Protein AF-A0A2I2GD45-F1 (afdb_monomer_lite)

pLDDT: mean 75.96, std 11.83, range [56.41, 94.25]

Structure (mmCIF, N/CA/C/O backbone):
data_AF-A0A2I2GD45-F1
#
_entry.id   AF-A0A2I2GD45-F1
#
loop_
_atom_site.group_PDB
_atom_site.id
_atom_site.type_symbol
_atom_site.label_atom_id
_atom_site.label_alt_id
_atom_site.label_comp_id
_atom_site.label_asym_id
_atom_site.label_entity_id
_atom_site.label_seq_id
_atom_site.pdbx_PDB_ins_code
_atom_site.Cartn_x
_atom_site.Cartn_y
_atom_site.Cartn_z
_atom_site.occupancy
_atom_site.B_iso_or_equiv
_atom_site.auth_seq_id
_atom_site.auth_comp_id
_atom_site.auth_asym_id
_atom_site.auth_atom_id
_atom_site.pdbx_PDB_model_num
ATOM 1 N N . MET A 1 1 ? 7.704 -1.131 -42.812 1.00 62.62 1 MET A N 1
ATOM 2 C CA . MET A 1 1 ? 7.298 -0.312 -41.640 1.00 62.62 1 MET A CA 1
ATOM 3 C C . MET A 1 1 ? 6.844 -1.158 -40.429 1.00 62.62 1 MET A C 1
ATOM 5 O O . MET A 1 1 ? 5.986 -0.727 -39.668 1.00 62.62 1 MET A O 1
ATOM 9 N N . GLN A 1 2 ? 7.407 -2.360 -40.226 1.00 69.25 2 GLN A N 1
ATOM 10 C CA . GLN A 1 2 ? 7.089 -3.233 -39.077 1.00 69.25 2 GLN A CA 1
ATOM 11 C C . GLN A 1 2 ? 8.090 -3.072 -37.924 1.00 69.25 2 GLN A C 1
ATOM 13 O O . GLN A 1 2 ? 7.679 -3.011 -36.772 1.00 69.25 2 GLN A O 1
ATOM 18 N N . ILE A 1 3 ? 9.381 -2.906 -38.230 1.00 74.56 3 ILE A N 1
ATOM 19 C CA . ILE A 1 3 ? 10.465 -2.789 -37.236 1.00 74.56 3 ILE A CA 1
ATOM 20 C C . ILE A 1 3 ? 10.227 -1.647 -36.236 1.00 74.56 3 ILE A C 1
ATOM 22 O O . ILE A 1 3 ? 10.383 -1.842 -35.038 1.00 74.56 3 ILE A O 1
ATOM 26 N N . VAL A 1 4 ? 9.758 -0.484 -36.700 1.00 83.12 4 VAL A N 1
ATOM 27 C CA . VAL A 1 4 ? 9.474 0.675 -35.830 1.00 83.12 4 VAL A CA 1
ATOM 28 C C . VAL A 1 4 ? 8.341 0.385 -34.834 1.00 83.12 4 VAL A C 1
ATOM 30 O O . VAL A 1 4 ? 8.409 0.793 -33.678 1.00 83.12 4 VAL A O 1
ATOM 33 N N . LYS A 1 5 ? 7.316 -0.371 -35.252 1.00 82.81 5 LYS A N 1
ATOM 34 C CA . LYS A 1 5 ? 6.197 -0.768 -34.380 1.00 82.81 5 LYS A CA 1
ATOM 35 C C . LYS A 1 5 ? 6.644 -1.770 -33.318 1.00 82.81 5 LYS A C 1
ATOM 37 O O . LYS A 1 5 ? 6.246 -1.652 -32.165 1.00 82.81 5 LYS A O 1
ATOM 42 N N . VAL A 1 6 ? 7.497 -2.720 -33.701 1.00 84.12 6 VAL A N 1
ATOM 43 C CA . VAL A 1 6 ? 8.071 -3.705 -32.775 1.00 84.12 6 VAL A CA 1
ATOM 44 C C . VAL A 1 6 ? 8.955 -3.012 -31.739 1.00 84.12 6 VAL A C 1
ATOM 46 O O . VAL A 1 6 ? 8.805 -3.262 -30.547 1.00 84.12 6 VAL A O 1
ATOM 49 N N . LEU A 1 7 ? 9.810 -2.079 -32.164 1.00 88.00 7 LEU A N 1
ATOM 50 C CA . LEU A 1 7 ? 10.678 -1.326 -31.258 1.00 88.00 7 LEU A CA 1
ATOM 51 C C . LEU A 1 7 ? 9.872 -0.471 -30.265 1.00 88.00 7 LEU A C 1
ATOM 53 O O . LEU A 1 7 ? 10.177 -0.449 -29.076 1.00 88.00 7 LEU A O 1
ATOM 57 N N . SER A 1 8 ? 8.807 0.182 -30.741 1.00 85.69 8 SER A N 1
ATOM 58 C CA . SER A 1 8 ? 7.887 0.954 -29.897 1.00 85.69 8 SER A CA 1
ATOM 59 C C . SER A 1 8 ? 7.160 0.076 -28.873 1.00 85.69 8 SER A C 1
ATOM 61 O O . SER A 1 8 ? 7.051 0.469 -27.712 1.00 85.69 8 SER A O 1
ATOM 63 N N . ALA A 1 9 ? 6.721 -1.125 -29.261 1.00 80.62 9 ALA A N 1
ATOM 64 C CA . ALA A 1 9 ? 6.083 -2.071 -28.347 1.00 80.62 9 ALA A CA 1
ATOM 65 C C . ALA A 1 9 ? 7.057 -2.595 -27.279 1.00 80.62 9 ALA A C 1
ATOM 67 O O . ALA A 1 9 ? 6.696 -2.676 -26.106 1.00 80.62 9 ALA A O 1
ATOM 68 N N . ILE A 1 10 ? 8.301 -2.902 -27.659 1.00 82.50 10 ILE A N 1
ATOM 69 C CA . ILE A 1 10 ? 9.349 -3.318 -26.715 1.00 82.50 10 ILE A CA 1
ATOM 70 C C . ILE A 1 10 ? 9.639 -2.195 -25.716 1.00 82.50 10 ILE A C 1
ATOM 72 O O . ILE A 1 10 ? 9.665 -2.441 -24.512 1.00 82.50 10 ILE A O 1
ATOM 76 N N . LEU A 1 11 ? 9.783 -0.956 -26.193 1.00 81.81 11 LEU A N 1
ATOM 77 C CA . LEU A 1 11 ? 10.010 0.200 -25.329 1.00 81.81 11 LEU A CA 1
ATOM 78 C C . LEU A 1 11 ? 8.845 0.418 -24.348 1.00 81.81 11 LEU A C 1
ATOM 80 O O . LEU A 1 11 ? 9.089 0.654 -23.169 1.00 81.81 11 LEU A O 1
ATOM 84 N N . ALA A 1 12 ? 7.595 0.271 -24.800 1.00 74.62 12 ALA A N 1
ATOM 85 C CA . ALA A 1 12 ? 6.409 0.381 -23.947 1.00 74.62 12 ALA A CA 1
ATOM 86 C C . ALA A 1 12 ? 6.318 -0.728 -22.881 1.00 74.62 12 ALA A C 1
ATOM 88 O O . ALA A 1 12 ? 5.875 -0.481 -21.762 1.00 74.62 12 ALA A O 1
ATOM 89 N N . MET A 1 13 ? 6.754 -1.952 -23.195 1.00 68.50 13 MET A N 1
ATOM 90 C CA . MET A 1 13 ? 6.808 -3.043 -22.214 1.00 68.50 13 MET A CA 1
ATOM 91 C C . MET A 1 13 ? 7.897 -2.813 -21.159 1.00 68.50 13 MET A C 1
ATOM 93 O O . MET A 1 13 ? 7.667 -3.058 -19.975 1.00 68.50 13 MET A O 1
ATOM 97 N N . LEU A 1 14 ? 9.062 -2.302 -21.568 1.00 68.75 14 LEU A N 1
ATOM 98 C CA . LEU A 1 14 ? 10.156 -1.973 -20.650 1.00 68.75 14 LEU A CA 1
ATOM 99 C C . LEU A 1 14 ? 9.770 -0.837 -19.691 1.00 68.75 14 LEU A C 1
ATOM 101 O O . LEU A 1 14 ? 10.035 -0.933 -18.493 1.00 68.75 14 LEU A O 1
ATOM 105 N N . THR A 1 15 ? 9.092 0.206 -20.179 1.00 60.38 15 THR A N 1
ATOM 106 C CA . THR A 1 15 ? 8.618 1.308 -19.324 1.00 60.38 15 THR A CA 1
ATOM 107 C C . THR A 1 15 ? 7.493 0.875 -18.386 1.00 60.38 15 THR A C 1
ATOM 109 O O . THR A 1 15 ? 7.483 1.284 -17.227 1.00 60.38 15 THR A O 1
ATOM 112 N N . LEU A 1 16 ? 6.592 -0.008 -18.831 1.00 58.72 16 LEU A N 1
ATOM 113 C CA . LEU A 1 16 ? 5.544 -0.576 -17.978 1.00 58.72 16 LEU A CA 1
ATOM 114 C C . LEU A 1 16 ? 6.127 -1.414 -16.829 1.00 58.72 16 LEU A C 1
ATOM 116 O O . LEU A 1 16 ? 5.618 -1.357 -15.711 1.00 58.72 16 LEU A O 1
ATOM 120 N N . SER A 1 17 ? 7.211 -2.154 -17.083 1.00 57.00 17 SER A N 1
ATOM 121 C CA . SER A 1 17 ? 7.914 -2.921 -16.047 1.00 57.00 17 SER A CA 1
ATOM 122 C C . SER A 1 17 ? 8.617 -2.028 -15.021 1.00 57.00 17 SER A C 1
ATOM 124 O O . SER A 1 17 ? 8.693 -2.402 -13.854 1.00 57.00 17 SER A O 1
ATOM 126 N N . ALA A 1 18 ? 9.132 -0.867 -15.436 1.00 56.84 18 ALA A N 1
ATOM 127 C CA . ALA A 1 18 ? 9.815 0.077 -14.549 1.00 56.84 18 ALA A CA 1
ATOM 128 C C . ALA A 1 18 ? 8.846 0.912 -13.689 1.00 56.84 18 ALA A C 1
ATOM 130 O O . ALA A 1 18 ? 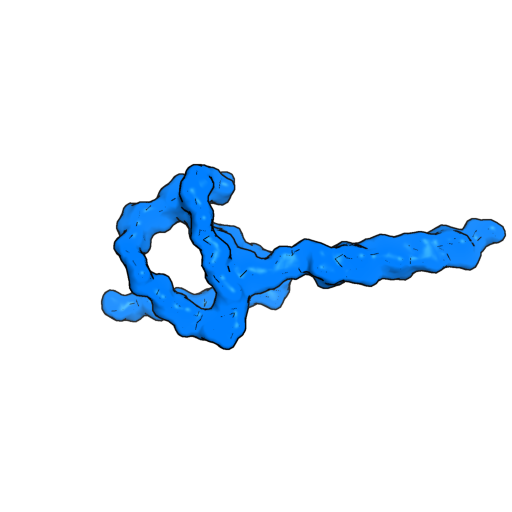9.231 1.409 -12.637 1.00 56.84 18 ALA A O 1
ATOM 131 N N . ALA A 1 19 ? 7.585 1.048 -14.113 1.00 56.41 19 ALA A N 1
ATOM 132 C CA . ALA A 1 19 ? 6.539 1.766 -13.381 1.00 56.41 19 ALA A CA 1
ATOM 133 C C . ALA A 1 19 ? 5.764 0.887 -12.382 1.00 56.41 19 ALA A C 1
ATOM 135 O O . ALA A 1 19 ? 4.754 1.325 -11.828 1.00 56.41 19 ALA A O 1
ATOM 136 N N . ALA A 1 20 ? 6.187 -0.363 -12.168 1.00 59.53 20 ALA A N 1
ATOM 137 C CA . ALA A 1 20 ? 5.563 -1.223 -11.178 1.00 59.53 20 ALA A CA 1
ATOM 138 C C . ALA A 1 20 ? 5.803 -0.635 -9.781 1.00 59.53 20 ALA A C 1
ATOM 140 O O . ALA A 1 20 ? 6.897 -0.732 -9.241 1.00 59.53 20 ALA A O 1
ATOM 141 N N . ASP A 1 21 ? 4.767 -0.019 -9.211 1.00 64.88 21 ASP A N 1
ATOM 142 C CA . ASP A 1 21 ? 4.749 0.470 -7.832 1.00 64.88 21 ASP A CA 1
ATOM 143 C C . ASP A 1 21 ? 5.236 -0.672 -6.925 1.00 64.88 21 ASP A C 1
ATOM 145 O O . ASP A 1 21 ? 4.640 -1.748 -6.893 1.00 64.88 21 ASP A O 1
ATOM 149 N N . HIS A 1 22 ? 6.390 -0.516 -6.283 1.00 74.62 22 HIS A N 1
ATOM 150 C CA . HIS A 1 22 ? 7.009 -1.606 -5.520 1.00 74.62 22 HIS A CA 1
ATOM 151 C C . HIS A 1 22 ? 6.579 -1.611 -4.053 1.00 74.62 22 HIS A C 1
ATOM 153 O O . HIS A 1 22 ? 6.866 -2.568 -3.333 1.00 74.62 22 HIS A O 1
ATOM 159 N N . GLU A 1 23 ? 5.879 -0.565 -3.628 1.00 82.88 23 GLU A N 1
ATOM 160 C CA . GLU A 1 23 ? 5.567 -0.277 -2.237 1.00 82.88 23 GLU A CA 1
ATOM 161 C C . GLU A 1 23 ? 4.129 -0.678 -1.906 1.00 82.88 23 GLU A C 1
ATOM 163 O O . GLU A 1 23 ? 3.189 -0.434 -2.667 1.00 82.88 23 GLU A O 1
ATOM 168 N N . VAL A 1 24 ? 3.933 -1.270 -0.731 1.00 84.38 24 VAL A N 1
ATOM 169 C CA . VAL A 1 24 ? 2.587 -1.480 -0.191 1.00 84.38 24 VAL A CA 1
ATOM 170 C C . VAL A 1 24 ? 2.087 -0.155 0.367 1.00 84.38 24 VAL A C 1
ATOM 172 O O . VAL A 1 24 ? 2.823 0.540 1.060 1.00 84.38 24 VAL A O 1
ATOM 175 N N . THR A 1 25 ? 0.834 0.203 0.095 1.00 88.38 25 THR A N 1
ATOM 176 C CA . THR A 1 25 ? 0.239 1.435 0.631 1.00 88.38 25 THR A CA 1
ATOM 177 C C . THR A 1 25 ? -0.882 1.104 1.609 1.00 88.38 25 THR A C 1
ATOM 179 O O . THR A 1 25 ? -1.815 0.376 1.273 1.00 88.38 25 THR A O 1
ATOM 182 N N . LEU A 1 26 ? -0.781 1.639 2.822 1.00 87.56 26 LEU A N 1
ATOM 183 C CA . LEU A 1 26 ? -1.818 1.604 3.849 1.00 87.56 26 LEU A CA 1
ATOM 184 C C . LEU A 1 26 ? -2.657 2.876 3.761 1.00 87.56 26 LEU A C 1
ATOM 186 O O . LEU A 1 26 ? -2.080 3.952 3.617 1.00 87.56 26 LEU A O 1
ATOM 190 N N . TYR A 1 27 ? -3.973 2.758 3.896 1.00 91.00 27 TYR A N 1
ATOM 191 C CA . TYR A 1 27 ? -4.918 3.871 3.869 1.00 91.00 27 TYR A CA 1
ATOM 192 C C . TYR A 1 27 ? -5.769 3.874 5.132 1.00 91.00 27 TYR A C 1
ATOM 194 O O . TYR A 1 27 ? -6.237 2.819 5.571 1.00 91.00 27 TYR A O 1
ATOM 202 N N . ASN A 1 28 ? -5.993 5.059 5.692 1.00 90.88 28 ASN A N 1
ATOM 203 C CA . ASN A 1 28 ? -6.828 5.196 6.879 1.00 90.88 28 ASN A CA 1
ATOM 204 C C . ASN A 1 28 ? -8.317 4.977 6.570 1.00 90.88 28 ASN A C 1
ATOM 206 O O . ASN A 1 28 ? -9.044 4.437 7.398 1.00 90.88 28 ASN A O 1
ATOM 210 N N . ASP A 1 29 ? -8.755 5.327 5.358 1.00 92.31 29 ASP A N 1
ATOM 211 C CA . ASP A 1 29 ? -10.143 5.160 4.931 1.00 92.31 29 ASP A CA 1
ATOM 212 C C . ASP A 1 29 ? -10.309 3.908 4.042 1.00 92.31 29 ASP A C 1
ATOM 214 O O . ASP A 1 29 ? -9.338 3.414 3.443 1.00 92.31 29 ASP A O 1
ATOM 218 N N . PRO A 1 30 ? -11.533 3.361 3.931 1.00 91.12 30 PRO A N 1
ATOM 219 C CA . PRO A 1 30 ? -11.842 2.325 2.949 1.00 91.12 30 PRO A CA 1
ATOM 220 C C . PRO A 1 30 ? -11.669 2.829 1.503 1.00 91.12 30 PRO A C 1
ATOM 222 O O . PRO A 1 30 ? -11.535 4.024 1.239 1.00 91.12 30 PRO A O 1
ATOM 225 N N . ASP A 1 31 ? -11.671 1.896 0.549 1.00 94.25 31 ASP A N 1
ATOM 226 C CA . ASP A 1 31 ? -11.575 2.168 -0.895 1.00 94.25 31 ASP A CA 1
ATOM 227 C C . ASP A 1 31 ? -10.308 2.919 -1.345 1.00 94.25 31 ASP A C 1
ATOM 229 O O . ASP A 1 31 ? -10.333 3.638 -2.347 1.00 94.25 31 ASP A O 1
ATOM 233 N N . TYR A 1 32 ? -9.187 2.742 -0.637 1.00 91.88 32 TYR A N 1
ATOM 234 C CA . TYR A 1 32 ? -7.894 3.369 -0.942 1.00 91.88 32 TYR A CA 1
ATOM 235 C C . TYR A 1 32 ? -7.919 4.906 -0.865 1.00 91.88 32 TYR A C 1
ATOM 237 O O . TYR A 1 32 ? -7.323 5.591 -1.702 1.00 91.88 32 TYR A O 1
ATOM 245 N N . LYS A 1 33 ? -8.634 5.456 0.124 1.00 93.06 33 LYS A N 1
ATOM 246 C CA . LYS A 1 33 ? -8.830 6.902 0.312 1.00 93.06 33 LYS A CA 1
ATOM 247 C C . LYS A 1 33 ? -8.183 7.425 1.596 1.00 93.06 33 LYS A C 1
ATOM 249 O O . LYS A 1 33 ? -7.699 6.669 2.436 1.00 93.06 33 LYS A O 1
ATOM 254 N N . GLY A 1 34 ? -8.181 8.750 1.725 1.00 89.62 34 GLY A N 1
ATOM 255 C CA . GLY A 1 34 ? -7.712 9.436 2.922 1.00 89.62 34 GLY A CA 1
ATOM 256 C C . GLY A 1 34 ? -6.196 9.451 3.065 1.00 89.62 34 GLY A C 1
ATOM 257 O O . GLY A 1 34 ? -5.446 9.333 2.093 1.00 89.62 34 GLY A O 1
ATOM 258 N N . HIS A 1 35 ? -5.745 9.624 4.306 1.00 90.19 35 HIS A N 1
ATOM 259 C CA . HIS A 1 35 ? -4.324 9.603 4.629 1.00 90.19 35 HIS A CA 1
ATOM 260 C C . HIS A 1 35 ? -3.719 8.234 4.327 1.00 90.19 35 HIS A C 1
ATOM 262 O O . HIS A 1 35 ? -4.286 7.201 4.681 1.00 90.19 35 HIS A O 1
ATOM 268 N N . SER A 1 36 ? -2.545 8.247 3.693 1.00 88.75 36 SER A N 1
ATOM 269 C CA . SER A 1 36 ? -1.861 7.029 3.275 1.00 88.75 36 SER A CA 1
ATOM 270 C C . SER A 1 36 ? -0.410 6.984 3.730 1.00 88.75 36 SER A C 1
ATOM 272 O O . SER A 1 36 ? 0.276 8.008 3.741 1.00 88.75 36 SER A O 1
ATOM 274 N N . LYS A 1 37 ? 0.084 5.780 4.017 1.00 86.38 37 LYS A N 1
ATOM 275 C CA . LYS A 1 37 ? 1.486 5.508 4.339 1.00 86.38 37 LYS A CA 1
ATOM 276 C C . LYS A 1 37 ? 2.026 4.417 3.426 1.00 86.38 37 LYS A C 1
ATOM 278 O O . LYS A 1 37 ? 1.437 3.343 3.330 1.00 86.38 37 LYS A O 1
ATOM 28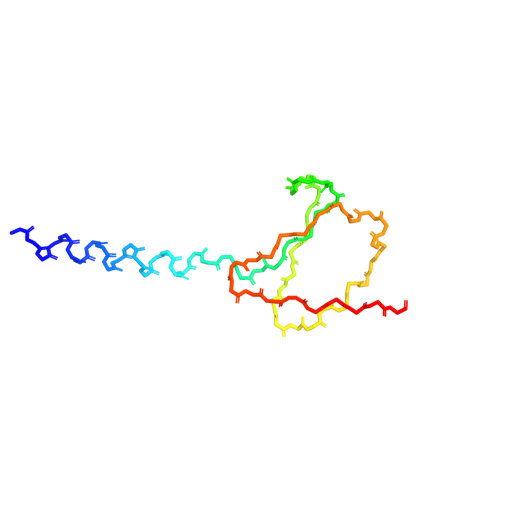3 N N . LYS A 1 38 ? 3.168 4.677 2.794 1.00 86.00 38 LYS A N 1
ATOM 284 C CA . LYS A 1 38 ? 3.871 3.685 1.981 1.00 86.00 38 LYS A CA 1
ATOM 285 C C . LYS A 1 38 ? 4.838 2.863 2.829 1.00 86.00 38 LYS A C 1
ATOM 287 O O . LYS A 1 38 ? 5.482 3.390 3.737 1.00 86.00 38 LYS A O 1
ATOM 292 N N . ILE A 1 39 ? 4.914 1.572 2.537 1.00 79.19 39 ILE A N 1
ATOM 293 C CA . ILE A 1 39 ? 5.804 0.609 3.175 1.00 79.19 39 ILE A CA 1
ATOM 294 C C . ILE A 1 39 ? 6.705 0.025 2.094 1.00 79.19 39 ILE A C 1
ATOM 296 O O . ILE A 1 39 ? 6.226 -0.608 1.148 1.00 79.19 39 ILE A O 1
ATOM 300 N N . SER A 1 40 ? 8.008 0.236 2.271 1.00 75.06 40 SER A N 1
ATOM 301 C CA . SER A 1 40 ? 9.027 -0.348 1.406 1.00 75.06 40 SER A CA 1
ATOM 302 C C . SER A 1 40 ? 9.064 -1.873 1.591 1.00 75.06 40 SER A C 1
ATOM 304 O O . SER A 1 40 ? 8.983 -2.348 2.731 1.00 75.06 40 SER A O 1
ATOM 306 N N . PRO A 1 41 ? 9.183 -2.661 0.508 1.00 68.81 41 PRO A N 1
ATOM 307 C CA . PRO A 1 41 ? 9.159 -4.126 0.557 1.00 68.81 41 PRO A CA 1
ATOM 308 C C . PRO A 1 41 ? 10.385 -4.754 1.245 1.00 68.81 41 PRO A C 1
ATOM 310 O O . PRO A 1 41 ? 10.404 -5.956 1.498 1.00 68.81 41 PRO A O 1
ATOM 313 N N . ASP A 1 42 ? 11.405 -3.958 1.554 1.00 68.06 42 ASP A N 1
ATOM 314 C CA . ASP A 1 42 ? 12.755 -4.422 1.894 1.00 68.06 42 ASP A CA 1
ATOM 315 C C . ASP A 1 42 ? 12.844 -5.124 3.258 1.00 68.06 42 ASP A C 1
ATOM 317 O O . ASP A 1 42 ? 13.857 -5.754 3.568 1.00 68.06 42 ASP A O 1
ATOM 321 N N . LYS A 1 43 ? 11.808 -5.012 4.102 1.00 58.47 43 LYS A N 1
ATOM 322 C CA . LYS A 1 43 ? 11.745 -5.643 5.427 1.00 58.47 43 LYS A CA 1
ATOM 323 C C . LYS A 1 43 ? 10.318 -6.064 5.755 1.00 58.47 43 LYS A C 1
ATOM 325 O O . LYS A 1 43 ? 9.374 -5.324 5.479 1.00 58.47 43 LYS A O 1
ATOM 330 N N . CYS A 1 44 ? 10.174 -7.211 6.433 1.00 63.09 44 CYS A N 1
ATOM 331 C CA . CYS A 1 44 ? 8.978 -7.508 7.225 1.00 63.09 44 CYS A CA 1
ATOM 332 C C . CYS A 1 44 ? 8.807 -6.373 8.238 1.00 63.09 44 CYS A C 1
ATOM 334 O O . CYS A 1 44 ? 9.447 -6.347 9.288 1.00 63.09 44 CYS A O 1
ATOM 336 N N . THR A 1 45 ? 8.024 -5.372 7.853 1.00 63.31 45 THR A N 1
ATOM 337 C CA . THR A 1 45 ? 7.837 -4.170 8.645 1.00 63.31 45 THR A CA 1
ATOM 338 C C . THR A 1 45 ? 6.767 -4.497 9.663 1.00 63.31 45 THR A C 1
ATOM 340 O O . THR A 1 45 ? 5.603 -4.669 9.305 1.00 63.31 45 THR A O 1
ATOM 343 N N . GLU A 1 46 ? 7.153 -4.594 10.936 1.00 63.19 46 GLU A N 1
ATOM 344 C CA . GLU A 1 46 ? 6.167 -4.511 12.008 1.00 63.19 46 GLU A CA 1
ATOM 345 C C . GLU A 1 46 ? 5.430 -3.182 11.831 1.00 63.19 46 GLU A C 1
ATOM 347 O O . GLU A 1 46 ? 6.023 -2.106 11.970 1.00 63.19 46 GLU A O 1
ATOM 352 N N . ILE A 1 47 ? 4.137 -3.247 11.510 1.00 64.50 47 ILE A N 1
ATOM 353 C CA . ILE A 1 47 ? 3.270 -2.075 11.570 1.00 64.50 47 ILE A CA 1
ATOM 354 C C . ILE A 1 47 ? 3.088 -1.763 13.058 1.00 64.50 47 ILE A C 1
ATOM 356 O O . ILE A 1 47 ? 2.137 -2.195 13.700 1.00 64.50 47 ILE A O 1
ATOM 360 N N . LYS A 1 48 ? 4.055 -1.039 13.630 1.00 57.09 48 LYS A N 1
ATOM 361 C CA . LYS A 1 48 ? 3.955 -0.449 14.965 1.00 57.09 48 LYS A CA 1
ATOM 362 C C . LYS A 1 48 ? 3.116 0.812 14.842 1.00 57.09 48 LYS A C 1
ATOM 364 O O . LYS A 1 48 ? 3.629 1.896 14.577 1.00 57.09 48 LYS A O 1
ATOM 369 N N . GLY A 1 49 ? 1.811 0.641 14.937 1.00 58.06 49 GLY A N 1
ATOM 370 C CA . GLY A 1 49 ? 0.836 1.713 14.848 1.00 58.06 49 GLY A CA 1
ATOM 371 C C . GLY A 1 49 ? -0.541 1.157 15.147 1.00 58.06 49 GLY A C 1
ATOM 372 O O . GLY A 1 49 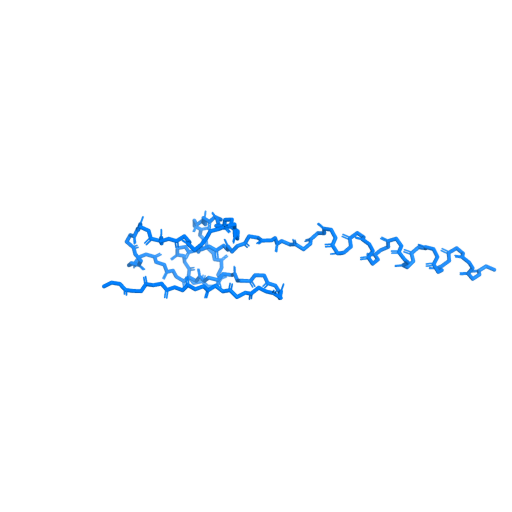? -0.783 -0.031 14.949 1.00 58.06 49 GLY A O 1
ATOM 373 N N . ASP A 1 50 ? -1.416 2.014 15.659 1.00 56.62 50 ASP A N 1
ATOM 374 C CA . ASP A 1 50 ? -2.786 1.657 15.998 1.00 56.62 50 ASP A CA 1
ATOM 375 C C . ASP A 1 50 ? -3.519 1.247 14.703 1.00 56.62 50 ASP A C 1
ATOM 377 O O . ASP A 1 50 ? -4.076 2.077 13.986 1.00 56.62 50 ASP A O 1
ATOM 381 N N . LEU A 1 51 ? -3.502 -0.054 14.379 1.00 65.94 51 LEU A N 1
ATOM 382 C CA . LEU A 1 51 ? -4.253 -0.654 13.263 1.00 65.94 51 LEU A CA 1
ATOM 383 C C . LEU A 1 51 ? -5.757 -0.349 13.355 1.00 65.94 51 LEU A C 1
ATOM 385 O O . LEU A 1 51 ? -6.484 -0.557 12.392 1.00 65.94 51 LEU A O 1
ATOM 389 N N . LYS A 1 52 ? -6.215 0.183 14.494 1.00 68.12 52 LYS A N 1
ATOM 390 C CA . LYS A 1 52 ? -7.567 0.698 14.716 1.00 68.12 52 LYS A CA 1
ATOM 391 C C . LYS A 1 52 ? -8.030 1.700 13.661 1.00 68.12 52 LYS A C 1
ATOM 393 O O . LYS A 1 52 ? -9.231 1.805 13.452 1.00 68.12 52 LYS A O 1
ATOM 398 N N . GLN A 1 53 ? -7.115 2.437 13.028 1.00 74.56 53 GLN A N 1
ATOM 399 C CA . GLN A 1 53 ? -7.454 3.403 11.977 1.00 74.56 53 GLN A CA 1
ATOM 400 C C . GLN A 1 53 ? -7.148 2.902 10.561 1.00 74.56 53 GLN A C 1
ATOM 402 O O . GLN A 1 53 ? -7.173 3.701 9.638 1.00 74.56 53 GLN A O 1
ATOM 407 N N . LEU A 1 54 ? -6.829 1.620 10.358 1.00 84.56 54 LEU A N 1
ATOM 408 C CA . LEU A 1 54 ? -6.558 1.095 9.021 1.00 84.56 54 LEU A CA 1
ATOM 409 C C . LEU A 1 54 ? -7.868 0.734 8.305 1.00 84.56 54 LEU A C 1
ATOM 411 O O . LEU A 1 54 ? -8.550 -0.208 8.703 1.00 84.56 54 LEU A O 1
ATOM 415 N N . GLY A 1 55 ? -8.191 1.448 7.226 1.00 89.25 55 GLY A N 1
ATOM 416 C CA . GLY A 1 55 ? -9.403 1.235 6.432 1.00 89.25 55 GLY A CA 1
ATOM 417 C C . GLY A 1 55 ? -9.190 0.372 5.188 1.00 89.25 55 GLY A C 1
ATOM 418 O O . GLY A 1 55 ? -10.074 -0.397 4.813 1.00 89.25 55 GLY A O 1
ATOM 419 N N . SER A 1 56 ? -8.023 0.456 4.538 1.00 91.06 56 SER A N 1
ATOM 420 C CA . SER A 1 56 ? -7.700 -0.394 3.383 1.00 91.06 56 SER A CA 1
ATOM 421 C C . SER A 1 56 ? -6.193 -0.537 3.119 1.00 91.06 56 SER A C 1
ATOM 423 O O . SER A 1 56 ? -5.377 0.279 3.548 1.00 91.06 56 SER A O 1
ATOM 425 N N . ILE A 1 57 ? -5.803 -1.605 2.408 1.00 88.62 57 ILE A N 1
ATOM 426 C CA . ILE A 1 57 ? -4.408 -1.902 2.035 1.00 88.62 57 ILE A CA 1
ATOM 427 C C . ILE A 1 57 ? -4.327 -2.160 0.532 1.00 88.62 57 ILE A C 1
ATOM 429 O O . ILE A 1 57 ? -5.028 -3.028 0.009 1.00 88.62 57 ILE A O 1
ATOM 433 N N . LYS A 1 58 ? -3.426 -1.459 -0.160 1.00 89.31 58 LYS A N 1
ATOM 434 C CA . LYS A 1 58 ? -3.106 -1.691 -1.571 1.00 89.31 58 LYS A CA 1
ATOM 435 C C . LYS A 1 58 ? -1.771 -2.415 -1.694 1.00 89.31 58 LYS A C 1
ATOM 437 O O . LYS A 1 58 ? -0.720 -1.846 -1.403 1.00 89.31 58 LYS A O 1
ATOM 442 N N . ILE A 1 59 ? -1.830 -3.660 -2.159 1.00 85.94 59 ILE A N 1
ATOM 443 C CA . ILE A 1 59 ? -0.656 -4.491 -2.434 1.00 85.94 59 ILE A CA 1
ATOM 444 C C . ILE A 1 59 ? -0.398 -4.476 -3.947 1.00 85.94 59 ILE A C 1
ATOM 446 O O . ILE A 1 59 ? -1.311 -4.789 -4.719 1.00 85.94 59 ILE A O 1
ATOM 450 N N . PRO A 1 60 ? 0.811 -4.111 -4.401 1.00 84.56 60 PRO A N 1
ATOM 451 C CA . PRO A 1 60 ? 1.150 -4.164 -5.814 1.00 84.56 60 PRO A CA 1
ATOM 452 C C . PRO A 1 60 ? 1.097 -5.574 -6.399 1.00 84.56 60 PRO A C 1
ATOM 454 O O . PRO A 1 60 ? 1.286 -6.577 -5.707 1.00 84.56 60 PRO A O 1
ATOM 457 N N . ARG A 1 61 ? 0.890 -5.658 -7.717 1.00 82.38 61 ARG A N 1
ATOM 458 C CA . ARG A 1 61 ? 0.874 -6.944 -8.425 1.00 82.38 61 ARG A CA 1
ATOM 459 C C . ARG A 1 61 ? 2.208 -7.675 -8.254 1.00 82.38 61 ARG A C 1
ATOM 461 O O . ARG A 1 61 ? 3.271 -7.073 -8.369 1.00 82.38 61 ARG A O 1
ATOM 468 N N . GLY A 1 62 ? 2.135 -8.985 -8.017 1.00 79.44 62 GLY A N 1
ATOM 469 C CA . GLY A 1 62 ? 3.318 -9.838 -7.861 1.00 79.44 62 GLY A CA 1
ATOM 470 C C . GLY A 1 62 ? 4.042 -9.682 -6.520 1.00 79.44 62 GLY A C 1
ATOM 471 O O . GLY A 1 62 ? 5.190 -10.106 -6.399 1.00 79.44 62 GLY A O 1
ATOM 472 N N . ARG A 1 63 ? 3.401 -9.071 -5.514 1.00 75.12 63 ARG A N 1
ATOM 473 C CA . ARG A 1 63 ? 3.934 -8.941 -4.152 1.00 75.12 63 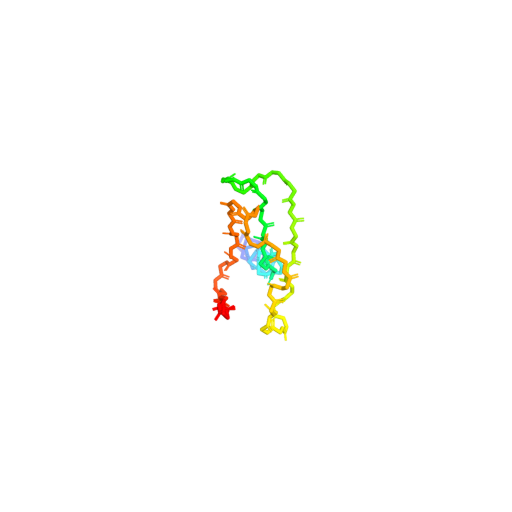ARG A CA 1
ATOM 474 C C . ARG A 1 63 ? 3.036 -9.647 -3.139 1.00 75.12 63 ARG A C 1
ATOM 476 O O . ARG A 1 63 ? 1.827 -9.753 -3.327 1.00 75.12 63 ARG A O 1
ATOM 483 N N . VAL A 1 64 ? 3.655 -10.101 -2.053 1.00 74.00 64 VAL A N 1
ATOM 484 C CA . VAL A 1 64 ? 2.991 -10.676 -0.879 1.00 74.00 64 VAL A CA 1
ATOM 485 C C . VAL A 1 64 ? 3.454 -9.889 0.340 1.00 74.00 64 VAL A C 1
ATOM 487 O O . VAL A 1 64 ? 4.623 -9.518 0.432 1.00 74.00 64 VAL A O 1
ATOM 490 N N . MET A 1 65 ? 2.531 -9.616 1.257 1.00 74.81 65 MET A N 1
ATOM 491 C CA . MET A 1 65 ? 2.810 -8.941 2.518 1.00 74.81 65 MET A CA 1
ATOM 492 C C . MET A 1 65 ? 2.622 -9.922 3.673 1.00 74.81 65 MET A C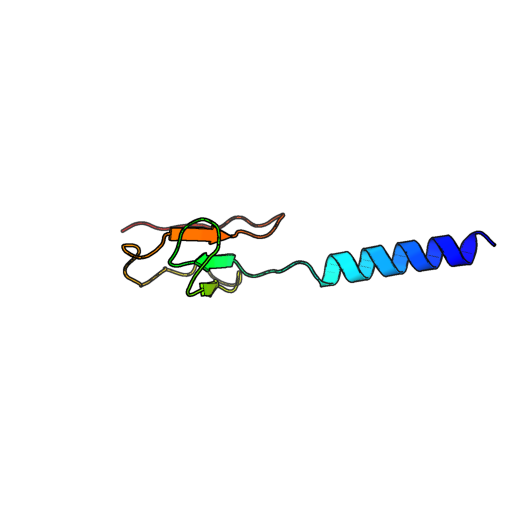 1
ATOM 494 O O . MET A 1 65 ? 1.589 -10.582 3.755 1.00 74.81 65 MET A O 1
ATOM 498 N N . CYS A 1 66 ? 3.592 -9.978 4.584 1.00 71.56 66 CYS A N 1
ATOM 499 C CA . CYS A 1 66 ? 3.457 -10.698 5.846 1.00 71.56 66 CYS A CA 1
ATOM 500 C C . CYS A 1 66 ? 2.985 -9.725 6.928 1.00 71.56 66 CYS A C 1
ATOM 502 O O . CYS A 1 66 ? 3.681 -8.756 7.232 1.00 71.56 66 CYS A O 1
ATOM 504 N N . VAL A 1 67 ? 1.813 -9.984 7.509 1.00 70.25 67 VAL A N 1
ATOM 505 C CA . VAL A 1 67 ? 1.294 -9.225 8.653 1.00 70.25 67 VAL A CA 1
ATOM 506 C C . VAL A 1 67 ? 1.440 -10.085 9.900 1.00 70.25 67 VAL A C 1
ATOM 508 O O . VAL A 1 67 ? 0.936 -11.205 9.944 1.00 70.25 67 VAL A O 1
ATOM 511 N N . LEU A 1 68 ? 2.152 -9.568 10.899 1.00 67.50 68 LEU A N 1
ATOM 512 C CA . LEU A 1 68 ? 2.324 -10.220 12.194 1.00 67.50 68 LEU A CA 1
ATOM 513 C C . LEU A 1 68 ? 1.412 -9.529 13.208 1.00 67.50 68 LEU A C 1
ATOM 515 O O . LEU A 1 68 ? 1.590 -8.344 13.490 1.00 67.50 68 LEU A O 1
ATOM 519 N N . PHE A 1 69 ? 0.446 -10.272 13.744 1.00 61.06 69 PHE A N 1
ATOM 520 C CA . PHE A 1 69 ? -0.361 -9.849 14.885 1.00 61.06 69 PHE A CA 1
ATOM 521 C C . PHE A 1 69 ? 0.307 -10.376 16.160 1.00 61.06 69 PHE A C 1
ATOM 523 O O .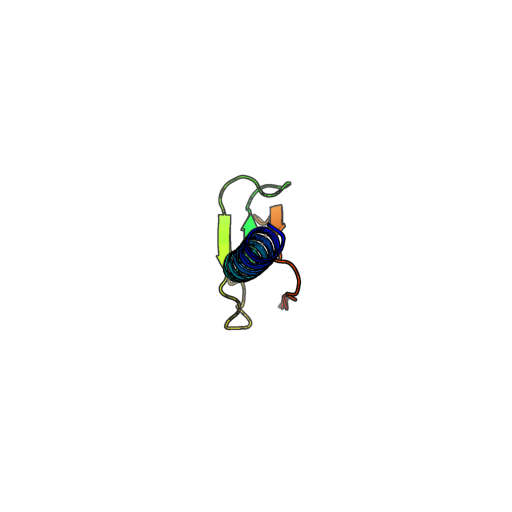 PHE A 1 69 ? 0.707 -11.541 16.199 1.00 61.06 69 PHE A O 1
ATOM 530 N N . LYS A 1 70 ? 0.485 -9.507 17.156 1.00 59.59 70 LYS A N 1
ATOM 531 C CA . LYS A 1 70 ? 0.968 -9.869 18.495 1.00 59.59 70 LYS A CA 1
ATOM 532 C C . LYS A 1 70 ? -0.194 -9.911 19.468 1.00 59.59 70 LYS A C 1
ATOM 534 O O . LYS A 1 70 ? -1.078 -9.038 19.326 1.00 59.59 70 LYS A O 1
#

InterPro domains:
  IPR011024 Gamma-crystallin-like [SSF49695] (23-65)

Sequence (70 aa):
MQIVKVLSAILAMLTLSAAADHEVTLYNDPDYKGHSKKISPDKCTEIKGDLKQLGSIKIPRGRVMCVLFK

Secondary structure (DSSP, 8-state):
--HHHHHHHHHHHHHHHHT---SEEEEEEGGGEEEEEEE-TTS-----S-GGG--EEEPPTT--------

Foldseek 3Di:
DVVVVVVVVVVVVVVVVVPQPQWKKWALAAPNDDDIDTHHPPDLDAPPDDCVRTHDIDDTPPDDHDYDDD

Organism: NCBI:txid1392250

Radius of gyration: 17.48 Å; chains: 1; bounding box: 25×20×60 Å